Protein AF-D8SZF2-F1 (afdb_monomer)

Mean predicted aligned error: 15.7 Å

Secondary structure (DSSP, 8-state):
---EEEEE-TTT--EEEEEPPSS--EEE-TTT--EEE----SEEES-HHHHHHHHHHHHHHHHHHHHTT-----------------------------PPPTTGGGS------

Organism: Selaginella moellendorffii (NCBI:txid88036)

Solvent-accessible surface area (backbone atoms only — not comparable to full-atom values): 7663 Å² total; per-residue (Å²): 133,69,42,30,31,22,35,63,39,87,79,84,57,50,51,40,75,44,73,66,53,94,90,49,59,69,49,64,40,90,86,76,64,48,78,42,68,73,84,62,75,82,44,74,36,71,50,59,65,65,40,49,54,50,29,50,54,55,42,54,53,54,53,57,67,56,58,83,66,69,77,92,74,81,90,74,83,74,79,88,78,86,88,79,92,80,86,9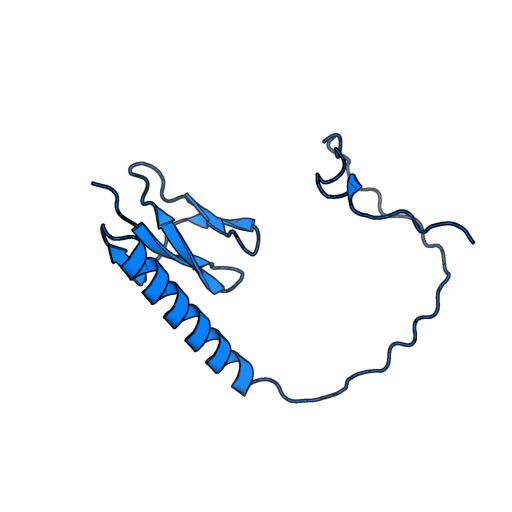0,79,94,76,81,87,75,88,65,84,77,69,74,60,95,58,56,84,73,56,75,73,76,83,81,127

Sequence (113 aa):
MAEFLALRCYACKMFQVKPRKKSSSKWCCSVCNEKQSVTKVYGSSGAAKKIRELVQTLNYSTLAQQQDHFEPNDVGDLTTQENGQSEVGEKNVHGYETKPSKWAEYLETEVSL

Radius of gyration: 21.53 Å; Cα contacts (8 Å, |Δi|>4): 105; chains: 1; bounding box: 45×53×50 Å

Structure (mmCIF, N/CA/C/O backbone):
data_AF-D8SZF2-F1
#
_entry.id   AF-D8SZF2-F1
#
loop_
_atom_site.group_PDB
_atom_site.id
_atom_site.type_symbol
_atom_site.label_atom_id
_atom_site.label_alt_id
_atom_site.label_comp_id
_atom_site.label_asym_id
_atom_site.label_entity_id
_atom_site.label_seq_id
_atom_site.pdbx_PDB_ins_code
_atom_site.Cartn_x
_atom_site.Cartn_y
_atom_site.Cartn_z
_atom_site.occupancy
_atom_site.B_iso_or_equiv
_atom_site.auth_seq_id
_atom_site.auth_comp_id
_atom_site.auth_asym_id
_atom_site.auth_atom_id
_atom_site.pdbx_PDB_model_num
ATOM 1 N N . MET A 1 1 ? 2.399 5.570 -18.661 1.00 73.06 1 MET A N 1
ATOM 2 C CA . MET A 1 1 ? 3.290 4.744 -17.822 1.00 73.06 1 MET A CA 1
ATOM 3 C C . MET A 1 1 ? 2.550 4.398 -16.535 1.00 73.06 1 MET A C 1
ATOM 5 O O . MET A 1 1 ? 1.843 5.263 -16.027 1.00 73.06 1 MET A O 1
ATOM 9 N N . ALA A 1 2 ? 2.604 3.145 -16.081 1.00 90.06 2 ALA A N 1
ATOM 10 C CA . ALA A 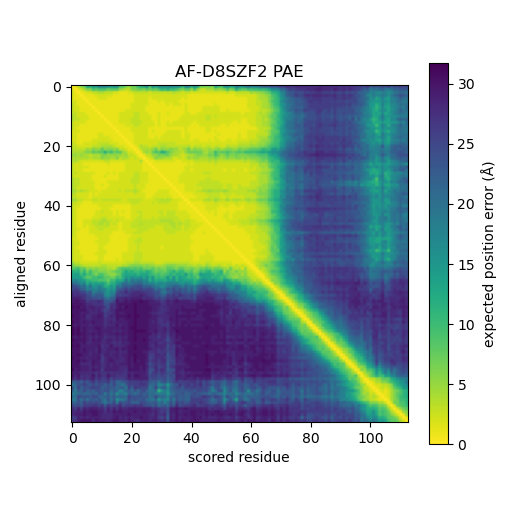1 2 ? 1.947 2.733 -14.839 1.00 90.06 2 ALA A CA 1
ATOM 11 C C . ALA A 1 2 ? 2.744 3.260 -13.638 1.00 90.06 2 ALA A C 1
ATOM 13 O O . ALA A 1 2 ? 3.965 3.166 -13.642 1.00 90.06 2 ALA A O 1
ATOM 14 N N . GLU A 1 3 ? 2.062 3.815 -12.639 1.00 96.50 3 GLU A N 1
ATOM 15 C CA . GLU A 1 3 ? 2.660 4.281 -11.384 1.00 96.50 3 GLU A CA 1
ATOM 16 C C . GLU A 1 3 ? 1.998 3.528 -10.228 1.00 96.50 3 GLU A C 1
ATOM 18 O O . GLU A 1 3 ? 0.777 3.362 -10.208 1.00 96.50 3 GLU A O 1
ATOM 23 N N . PHE A 1 4 ? 2.794 3.057 -9.274 1.00 98.19 4 PHE A N 1
ATOM 24 C CA . PHE A 1 4 ? 2.338 2.341 -8.086 1.00 98.19 4 PHE A CA 1
ATOM 25 C C . PHE A 1 4 ? 2.645 3.165 -6.846 1.00 98.19 4 PHE A C 1
ATOM 27 O O . PHE A 1 4 ? 3.701 3.786 -6.765 1.00 98.19 4 PHE A O 1
ATOM 34 N N . LEU A 1 5 ? 1.727 3.151 -5.885 1.00 98.19 5 LEU A N 1
ATOM 35 C CA . LEU A 1 5 ? 1.785 3.935 -4.658 1.00 98.19 5 LEU A CA 1
ATOM 36 C C . LEU A 1 5 ? 1.878 3.007 -3.447 1.00 98.19 5 LEU A C 1
ATOM 38 O O . LEU A 1 5 ? 1.158 2.009 -3.386 1.00 98.19 5 LEU A O 1
ATOM 42 N N . ALA A 1 6 ? 2.709 3.371 -2.473 1.00 98.44 6 ALA A N 1
ATOM 43 C CA . ALA A 1 6 ? 2.650 2.851 -1.111 1.00 98.44 6 ALA A CA 1
ATOM 44 C C . ALA A 1 6 ? 1.722 3.738 -0.269 1.00 98.44 6 ALA A C 1
ATOM 46 O O . ALA A 1 6 ? 1.976 4.935 -0.100 1.00 98.44 6 ALA A O 1
ATOM 47 N N . LEU A 1 7 ? 0.649 3.151 0.260 1.00 98.38 7 LEU A N 1
ATOM 48 C CA . LEU A 1 7 ? -0.383 3.837 1.043 1.00 98.38 7 LEU A CA 1
ATOM 49 C C . LEU A 1 7 ? -0.569 3.151 2.393 1.00 98.38 7 LEU A C 1
ATOM 51 O O . LEU A 1 7 ? -0.491 1.929 2.464 1.00 98.38 7 LEU A O 1
ATOM 55 N N . ARG A 1 8 ? -0.875 3.920 3.441 1.00 97.88 8 ARG A N 1
ATOM 56 C CA . ARG A 1 8 ? -1.211 3.395 4.772 1.00 97.88 8 ARG A CA 1
ATOM 57 C C . ARG A 1 8 ? -2.722 3.413 4.970 1.00 97.88 8 ARG A C 1
ATOM 59 O O . ARG A 1 8 ? -3.350 4.444 4.742 1.00 97.88 8 ARG A O 1
ATOM 66 N N . CYS A 1 9 ? -3.306 2.299 5.403 1.00 97.75 9 CYS A N 1
ATOM 67 C CA . CYS A 1 9 ? -4.718 2.271 5.775 1.00 97.75 9 CYS A CA 1
ATOM 68 C C . CYS A 1 9 ? -4.960 3.114 7.036 1.00 97.75 9 CYS A C 1
ATOM 70 O O . CYS A 1 9 ? -4.196 3.019 7.996 1.00 97.75 9 CYS A O 1
ATOM 72 N N . TYR A 1 10 ? -6.026 3.918 7.065 1.00 97.12 10 TYR A N 1
ATOM 73 C CA . TYR A 1 10 ? -6.346 4.700 8.263 1.00 97.12 10 TYR A CA 1
ATOM 74 C C . TYR A 1 10 ? -6.862 3.828 9.415 1.00 97.12 10 TYR A C 1
ATOM 76 O O . TYR A 1 10 ? -6.611 4.175 10.566 1.00 97.12 10 TYR A O 1
ATOM 84 N N . ALA A 1 11 ? -7.549 2.721 9.118 1.00 96.69 11 ALA A N 1
ATOM 85 C CA . ALA A 1 11 ? -8.146 1.834 10.111 1.00 96.69 11 ALA A CA 1
ATOM 86 C C . ALA A 1 11 ? -7.111 0.836 10.652 1.00 96.69 11 ALA A C 1
ATOM 88 O O . ALA A 1 11 ? -6.557 1.045 11.725 1.00 96.69 11 ALA A O 1
ATOM 89 N N . CYS A 1 12 ? -6.753 -0.186 9.868 1.00 95.69 12 CYS A N 1
ATOM 90 C CA . CYS A 1 12 ? -5.851 -1.256 10.315 1.00 95.69 12 CYS A CA 1
ATOM 91 C C . CYS A 1 12 ? -4.356 -0.903 10.251 1.00 95.69 12 CYS A C 1
ATOM 93 O O . CYS A 1 12 ? -3.513 -1.763 10.471 1.00 95.69 12 CYS A O 1
ATOM 95 N N . LYS A 1 13 ? -4.008 0.333 9.869 1.00 95.75 13 LYS A N 1
ATOM 96 C CA . LYS A 1 13 ? -2.632 0.869 9.796 1.00 95.75 13 LYS A CA 1
ATOM 97 C C . LYS A 1 13 ? -1.651 0.148 8.863 1.00 95.75 13 LYS A C 1
ATOM 99 O O . LYS A 1 13 ? -0.548 0.660 8.688 1.00 95.75 13 LYS A O 1
ATOM 104 N N . MET A 1 14 ? -2.062 -0.936 8.206 1.00 97.38 14 MET A N 1
ATOM 105 C CA . MET A 1 14 ? -1.247 -1.683 7.249 1.00 97.38 14 MET A CA 1
ATOM 106 C C . MET A 1 14 ? -0.930 -0.862 6.001 1.00 97.38 14 MET A C 1
ATOM 108 O O . MET A 1 14 ? -1.802 -0.198 5.424 1.00 97.38 14 MET A O 1
ATOM 112 N N . PHE A 1 15 ? 0.315 -0.965 5.550 1.00 98.06 15 PHE A N 1
ATOM 113 C CA . PHE A 1 15 ? 0.772 -0.429 4.280 1.00 98.06 15 PHE A CA 1
ATOM 114 C C . PHE A 1 15 ? 0.401 -1.364 3.128 1.00 98.06 15 PHE A C 1
ATOM 116 O O . PHE A 1 15 ? 0.459 -2.588 3.254 1.00 98.06 15 PHE A O 1
ATOM 123 N N . GLN A 1 16 ? 0.014 -0.785 1.992 1.00 98.38 16 GLN A N 1
ATOM 124 C CA . GLN A 1 16 ? -0.433 -1.504 0.802 1.00 98.38 16 GLN A CA 1
ATOM 125 C C . GLN A 1 16 ? 0.059 -0.846 -0.481 1.00 98.38 16 GLN A C 1
ATOM 127 O O . GLN A 1 16 ? 0.152 0.378 -0.585 1.00 98.38 16 GLN A O 1
ATOM 132 N N . VAL A 1 17 ? 0.291 -1.686 -1.489 1.00 98.25 17 VAL A N 1
ATOM 133 C CA . VAL A 1 17 ? 0.563 -1.251 -2.859 1.00 98.25 17 VAL A CA 1
ATOM 134 C C . VAL A 1 17 ? -0.760 -1.022 -3.584 1.00 98.25 17 VAL A C 1
ATOM 136 O O . VAL A 1 17 ? -1.611 -1.914 -3.618 1.00 98.25 17 VAL A O 1
ATOM 139 N N . LYS A 1 18 ? -0.942 0.150 -4.201 1.00 97.75 18 LYS A N 1
ATOM 140 C CA . LYS A 1 18 ? -2.086 0.423 -5.086 1.00 97.75 18 LYS A CA 1
ATOM 141 C C . LYS A 1 18 ? -1.617 1.068 -6.394 1.00 97.75 18 LYS A C 1
ATOM 143 O O . LYS A 1 18 ? -0.797 1.984 -6.351 1.00 97.75 18 LYS A O 1
ATOM 148 N N . PRO A 1 19 ? -2.118 0.630 -7.562 1.00 96.62 19 PRO A N 1
ATOM 149 C CA . PRO A 1 19 ? -1.858 1.328 -8.814 1.00 96.62 19 PRO A CA 1
ATOM 150 C C . PRO A 1 19 ? -2.518 2.710 -8.781 1.00 96.62 19 PRO A C 1
ATOM 152 O O . PRO A 1 19 ? -3.669 2.853 -8.352 1.00 96.62 19 PRO A O 1
ATOM 155 N N . ARG A 1 20 ? -1.801 3.734 -9.242 1.00 96.12 20 ARG A N 1
ATOM 156 C CA . ARG A 1 20 ? -2.325 5.092 -9.330 1.00 96.12 20 ARG A CA 1
ATOM 157 C C . ARG A 1 20 ? -3.394 5.157 -10.413 1.00 96.12 20 ARG A C 1
ATOM 159 O O . ARG A 1 20 ? -3.158 4.827 -11.574 1.00 96.12 20 ARG A O 1
ATOM 166 N N . LYS A 1 21 ? -4.574 5.637 -10.033 1.00 94.56 21 LYS A N 1
ATOM 167 C CA . LYS A 1 21 ? -5.658 5.956 -10.964 1.00 94.56 21 LYS A CA 1
ATOM 168 C C . LYS A 1 21 ? -5.582 7.443 -11.307 1.00 94.56 21 LYS A C 1
ATOM 170 O O . LYS A 1 21 ? -5.310 8.260 -10.433 1.00 94.56 21 LYS A O 1
ATOM 175 N N . LYS A 1 22 ? -5.834 7.799 -12.570 1.00 89.38 22 LYS A N 1
ATOM 176 C CA . LYS A 1 22 ? -5.784 9.199 -13.034 1.00 89.38 22 LYS A CA 1
ATOM 177 C C . LYS A 1 22 ? -6.899 10.061 -12.434 1.00 89.38 22 LYS A C 1
ATOM 179 O O . LYS A 1 22 ? -6.645 11.198 -12.070 1.00 89.38 22 LYS A O 1
ATOM 184 N N . SER A 1 23 ? -8.111 9.517 -12.334 1.00 89.19 23 SER A N 1
ATOM 185 C CA . SER A 1 23 ? -9.326 10.271 -11.986 1.00 89.19 23 SER A CA 1
ATOM 186 C C . SER A 1 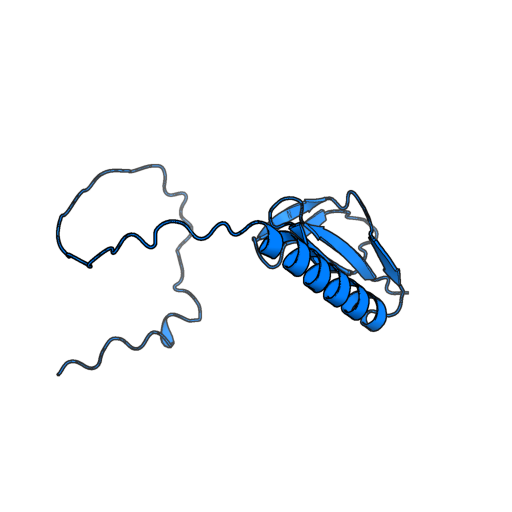23 ? -9.862 10.013 -10.577 1.00 89.19 23 SER A C 1
ATOM 188 O O . SER A 1 23 ? -10.771 10.706 -10.136 1.00 89.19 23 SER A O 1
ATOM 190 N N . SER A 1 24 ? -9.341 9.013 -9.859 1.00 91.81 24 SER A N 1
ATOM 191 C CA . SER A 1 24 ? -9.870 8.624 -8.550 1.00 91.81 24 SER A CA 1
ATOM 192 C C . SER A 1 24 ? -8.762 8.435 -7.532 1.00 91.81 24 SER A C 1
ATOM 194 O O . SER A 1 24 ? -7.861 7.621 -7.712 1.00 91.81 24 SER A O 1
ATOM 196 N N . SER A 1 25 ? -8.885 9.139 -6.414 1.00 93.81 25 SER A N 1
ATOM 197 C CA . SER A 1 25 ? -8.068 8.928 -5.223 1.00 93.81 25 SER A CA 1
ATOM 198 C C . SER A 1 25 ? -8.664 7.873 -4.286 1.00 93.81 25 SER A C 1
ATOM 200 O O . SER A 1 25 ? -8.133 7.663 -3.204 1.00 93.81 25 SER A O 1
ATOM 202 N N . LYS A 1 26 ? -9.767 7.203 -4.649 1.00 96.31 26 LYS A N 1
ATOM 203 C CA . LYS A 1 26 ? -10.432 6.228 -3.772 1.00 96.31 26 LYS A CA 1
ATOM 204 C C . LYS A 1 26 ? -9.844 4.823 -3.923 1.00 96.31 26 LYS A C 1
ATOM 206 O O . LYS A 1 26 ? -9.636 4.326 -5.038 1.00 96.31 26 LYS A O 1
ATOM 211 N N . TRP A 1 27 ? -9.642 4.152 -2.795 1.00 97.69 27 TRP A N 1
ATOM 212 C CA . TRP A 1 27 ? -9.162 2.778 -2.709 1.00 97.69 27 TRP A CA 1
ATOM 213 C C . TRP A 1 27 ? -9.787 2.040 -1.518 1.00 97.69 27 TRP A C 1
ATOM 215 O O . TRP A 1 27 ? -10.317 2.651 -0.597 1.00 97.69 27 TRP A O 1
ATOM 225 N N . CYS A 1 28 ? -9.752 0.710 -1.566 1.00 98.12 28 CYS A N 1
ATOM 226 C CA . CYS A 1 28 ? -10.248 -0.155 -0.500 1.00 98.12 28 CYS A CA 1
ATOM 227 C C . CYS A 1 28 ? -9.084 -0.959 0.092 1.00 98.12 28 CYS A C 1
ATOM 229 O O . CYS A 1 28 ? -8.223 -1.453 -0.657 1.00 98.12 28 CYS A O 1
ATOM 231 N N . CYS A 1 29 ? -9.034 -1.042 1.422 1.00 98.19 29 CYS A N 1
ATOM 232 C CA . CYS A 1 29 ? -8.078 -1.868 2.150 1.00 98.19 29 CYS A CA 1
ATOM 233 C C . CYS A 1 29 ? -8.317 -3.349 1.830 1.00 98.19 29 CYS A C 1
ATOM 235 O O . CYS A 1 29 ? -9.432 -3.821 1.983 1.00 98.19 29 CYS A O 1
ATOM 237 N N . SER A 1 30 ? -7.294 -4.104 1.425 1.00 97.38 30 SER A N 1
ATOM 238 C CA . SER A 1 30 ? -7.457 -5.551 1.199 1.00 97.38 30 SER A CA 1
ATOM 239 C C . SER A 1 30 ? -7.454 -6.385 2.483 1.00 97.38 30 SER A C 1
ATOM 241 O O . SER A 1 30 ? -7.705 -7.577 2.404 1.00 97.38 30 SER A O 1
ATOM 243 N N . VAL A 1 31 ? -7.127 -5.781 3.631 1.00 96.62 31 VAL A N 1
ATOM 244 C CA . VAL A 1 31 ? -7.048 -6.468 4.931 1.00 96.62 31 VAL A CA 1
ATOM 245 C C . VAL A 1 31 ? -8.327 -6.261 5.737 1.00 96.62 31 VAL A C 1
ATOM 247 O O . VAL A 1 31 ? -8.925 -7.224 6.187 1.00 96.62 31 VAL A O 1
ATOM 250 N N . CYS A 1 32 ? -8.756 -5.007 5.906 1.00 97.69 32 CYS A N 1
ATOM 251 C CA . CYS A 1 32 ? -9.926 -4.656 6.718 1.00 97.69 32 CYS A CA 1
ATOM 252 C C . CYS A 1 32 ? -11.112 -4.124 5.899 1.00 97.69 32 CYS A C 1
ATOM 254 O O . CYS A 1 32 ? -12.061 -3.606 6.471 1.00 97.69 32 CYS A O 1
ATOM 256 N N . ASN A 1 33 ? -11.031 -4.160 4.564 1.00 98.00 33 ASN A N 1
ATOM 257 C CA . ASN A 1 33 ? -12.115 -3.801 3.636 1.00 98.00 33 ASN A CA 1
ATOM 258 C C . ASN A 1 33 ? -12.656 -2.364 3.715 1.00 98.00 33 ASN A C 1
ATOM 260 O O . ASN A 1 33 ? -13.635 -2.028 3.048 1.00 98.00 33 ASN A O 1
ATOM 264 N N . GLU A 1 34 ? -11.971 -1.489 4.444 1.00 98.19 34 GLU A N 1
ATOM 265 C CA . GLU A 1 34 ? -12.389 -0.104 4.597 1.00 98.19 34 GLU A CA 1
ATOM 266 C C . GLU A 1 34 ? -12.135 0.730 3.330 1.00 98.19 34 GLU A C 1
ATOM 268 O O . GLU A 1 34 ? -11.064 0.644 2.703 1.00 98.19 34 GLU A O 1
ATOM 273 N N . LYS A 1 35 ? -13.120 1.559 2.960 1.00 97.81 35 LYS A N 1
ATOM 274 C CA . LYS A 1 35 ? -13.071 2.448 1.792 1.00 97.81 35 LYS A CA 1
ATOM 275 C C . LYS A 1 35 ? -12.493 3.794 2.206 1.00 97.81 35 LYS A C 1
ATOM 277 O O . LYS A 1 35 ? -12.955 4.438 3.134 1.00 97.81 35 LYS A O 1
ATOM 282 N N . GLN A 1 36 ? -11.489 4.256 1.475 1.00 97.50 36 GLN A N 1
ATOM 283 C CA . GLN A 1 36 ? -10.693 5.405 1.893 1.00 97.50 36 GLN A CA 1
ATOM 284 C C . GLN A 1 36 ? -10.136 6.167 0.694 1.00 97.50 36 GLN A C 1
ATOM 286 O O . GLN A 1 36 ? -10.009 5.644 -0.417 1.00 97.50 36 GLN A O 1
ATOM 291 N N . SER A 1 37 ? -9.832 7.441 0.907 1.00 97.19 37 SER A N 1
ATOM 292 C CA . SER A 1 37 ? -9.131 8.278 -0.060 1.00 97.19 37 SER A CA 1
ATOM 293 C C . SER A 1 37 ? -7.616 8.194 0.148 1.00 97.19 37 SER A C 1
ATOM 295 O O . SER A 1 37 ? -7.115 7.855 1.220 1.00 97.19 37 SER A O 1
ATOM 297 N N . VAL A 1 38 ? -6.858 8.482 -0.905 1.00 96.94 38 VAL A N 1
ATOM 298 C CA . VAL A 1 38 ? -5.418 8.717 -0.818 1.00 96.94 38 VAL A CA 1
ATOM 299 C C . VAL A 1 38 ? -5.209 10.071 -0.147 1.00 96.94 38 VAL A C 1
ATOM 301 O O . VAL A 1 38 ? -5.508 11.102 -0.742 1.00 96.94 38 VAL A O 1
ATOM 304 N N . THR A 1 39 ? -4.696 10.057 1.080 1.00 94.00 39 THR A N 1
ATOM 305 C CA . THR A 1 39 ? -4.336 11.264 1.842 1.00 94.00 39 THR A CA 1
ATOM 306 C C . THR A 1 39 ? -2.828 11.498 1.860 1.00 94.00 39 THR A C 1
ATOM 308 O O . THR A 1 39 ? -2.374 12.623 1.683 1.00 94.00 39 THR A O 1
ATOM 311 N N . LYS A 1 40 ? -2.038 10.431 2.022 1.00 96.62 40 LYS A N 1
ATOM 312 C CA . LYS A 1 40 ? -0.572 10.475 2.032 1.00 96.62 40 LYS A CA 1
ATOM 313 C C . LYS A 1 40 ? 0.013 9.321 1.226 1.00 96.62 40 LYS A C 1
ATOM 315 O O . LYS A 1 40 ? -0.403 8.173 1.378 1.00 96.62 40 LYS A O 1
ATOM 320 N N . VAL A 1 41 ? 1.008 9.640 0.404 1.00 97.75 41 VAL A N 1
ATOM 321 C CA . VAL A 1 41 ? 1.800 8.671 -0.360 1.00 97.75 41 VAL A CA 1
ATOM 322 C C . VAL A 1 41 ? 3.160 8.533 0.315 1.00 97.75 41 VAL A C 1
ATOM 324 O O . VAL A 1 41 ? 3.859 9.523 0.502 1.00 97.75 41 VAL A O 1
ATOM 327 N N . TYR A 1 42 ? 3.520 7.311 0.703 1.00 97.81 42 TYR A N 1
ATOM 328 C CA . TYR A 1 42 ? 4.788 7.007 1.383 1.00 97.81 42 TYR A CA 1
ATOM 329 C C . TYR A 1 42 ? 5.905 6.615 0.410 1.00 97.81 42 TYR A C 1
ATOM 331 O O . TYR A 1 42 ? 7.071 6.561 0.780 1.00 97.81 42 TYR A O 1
ATOM 339 N N . GLY A 1 43 ? 5.546 6.355 -0.843 1.00 97.69 43 GLY A N 1
ATOM 340 C CA . GLY A 1 43 ? 6.467 6.117 -1.942 1.00 97.69 43 GLY A CA 1
ATOM 341 C C . GLY A 1 43 ? 5.693 5.918 -3.236 1.00 97.69 43 GLY A C 1
ATOM 342 O O . GLY A 1 43 ? 4.564 5.415 -3.213 1.00 97.69 43 GLY A O 1
ATOM 343 N N . SER A 1 44 ? 6.289 6.306 -4.360 1.00 97.69 44 SER A N 1
ATOM 344 C CA . SER A 1 44 ? 5.763 5.990 -5.684 1.00 97.69 44 SER A CA 1
ATOM 345 C C . SER A 1 44 ? 6.869 5.573 -6.645 1.00 97.69 44 SER A C 1
ATOM 347 O O . SER A 1 44 ? 8.031 5.955 -6.508 1.00 97.69 44 SER A O 1
ATOM 349 N N . SER A 1 45 ? 6.530 4.694 -7.584 1.00 97.88 45 SER A N 1
ATOM 350 C CA . SER A 1 45 ? 7.461 4.241 -8.613 1.00 97.88 45 SER A CA 1
ATOM 351 C C . SER A 1 45 ? 6.709 3.644 -9.792 1.00 97.88 45 SER A C 1
ATOM 353 O O . SER A 1 45 ? 5.640 3.053 -9.626 1.00 97.88 45 SER A O 1
ATOM 355 N N . GLY A 1 46 ? 7.311 3.717 -10.980 1.00 97.44 46 GLY A N 1
ATOM 356 C CA . GLY A 1 46 ? 6.870 2.916 -12.122 1.00 97.44 46 GLY A CA 1
ATOM 357 C C . GLY A 1 46 ? 7.142 1.415 -11.956 1.00 97.44 46 GLY A C 1
ATOM 358 O O . GLY A 1 46 ? 6.509 0.594 -12.614 1.00 97.44 46 GLY A O 1
ATOM 359 N N . ALA A 1 47 ? 8.045 1.034 -11.045 1.00 96.88 47 ALA A N 1
ATOM 360 C CA . ALA A 1 47 ? 8.384 -0.355 -10.764 1.00 96.88 47 ALA A CA 1
ATOM 361 C C . ALA A 1 47 ? 7.630 -0.873 -9.528 1.00 96.88 47 ALA A C 1
ATOM 363 O O . ALA A 1 47 ? 7.993 -0.575 -8.390 1.00 96.88 47 ALA A O 1
ATOM 364 N N . ALA A 1 48 ? 6.624 -1.728 -9.740 1.00 96.12 48 ALA A N 1
ATOM 365 C CA . ALA A 1 48 ? 5.833 -2.314 -8.652 1.00 96.12 48 ALA A CA 1
ATOM 366 C C . ALA A 1 48 ? 6.679 -3.094 -7.626 1.00 96.12 48 ALA A C 1
ATOM 368 O O . ALA A 1 48 ? 6.333 -3.120 -6.448 1.00 96.12 48 ALA A O 1
ATOM 369 N N . LYS A 1 49 ? 7.792 -3.709 -8.061 1.00 97.81 49 LYS A N 1
ATOM 370 C CA . LYS A 1 49 ? 8.719 -4.452 -7.189 1.00 97.81 49 LYS A CA 1
ATOM 371 C C . LYS A 1 49 ? 9.260 -3.577 -6.053 1.00 97.81 49 LYS A C 1
ATOM 373 O O . LYS A 1 49 ? 9.095 -3.951 -4.899 1.00 97.81 49 LYS A O 1
ATOM 378 N N . LYS A 1 50 ? 9.775 -2.383 -6.370 1.00 97.81 50 LYS A N 1
ATOM 379 C CA . LYS A 1 50 ? 10.323 -1.449 -5.369 1.00 97.81 50 LYS A CA 1
ATOM 380 C C . LYS A 1 50 ? 9.279 -1.032 -4.333 1.00 97.81 50 LYS A C 1
ATOM 382 O O . LYS A 1 50 ? 9.580 -0.893 -3.155 1.00 97.81 50 LYS A O 1
ATOM 387 N N . ILE A 1 51 ? 8.032 -0.850 -4.768 1.00 98.44 51 ILE A N 1
ATOM 388 C CA . ILE A 1 51 ? 6.934 -0.463 -3.875 1.00 98.44 51 ILE A CA 1
ATOM 389 C C . ILE A 1 51 ? 6.491 -1.630 -2.991 1.00 98.44 51 ILE A C 1
ATOM 391 O O . ILE A 1 51 ? 6.175 -1.410 -1.826 1.00 98.44 51 ILE A O 1
ATOM 395 N N . ARG A 1 52 ? 6.506 -2.869 -3.500 1.00 98.25 52 ARG A N 1
ATOM 396 C CA . ARG A 1 52 ? 6.263 -4.061 -2.672 1.00 98.25 52 ARG A CA 1
ATOM 397 C C . ARG A 1 52 ? 7.332 -4.230 -1.595 1.00 98.25 52 ARG A C 1
ATOM 399 O O . ARG A 1 52 ? 6.961 -4.423 -0.446 1.00 98.25 52 ARG A O 1
ATOM 406 N N . GLU A 1 53 ? 8.609 -4.102 -1.955 1.00 98.38 53 GLU A N 1
ATOM 407 C CA . GLU A 1 53 ? 9.734 -4.166 -1.007 1.0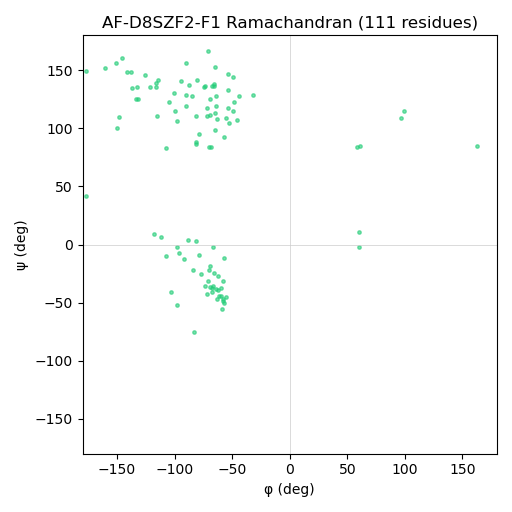0 98.38 53 GLU A CA 1
ATOM 408 C C . GLU A 1 53 ? 9.594 -3.091 0.081 1.00 98.38 53 GLU A C 1
ATOM 410 O O . GLU A 1 53 ? 9.641 -3.399 1.267 1.00 98.38 53 GLU A O 1
ATOM 415 N N . LEU A 1 54 ? 9.299 -1.844 -0.307 1.00 98.31 54 LEU A N 1
ATOM 416 C CA . LEU A 1 54 ? 9.038 -0.760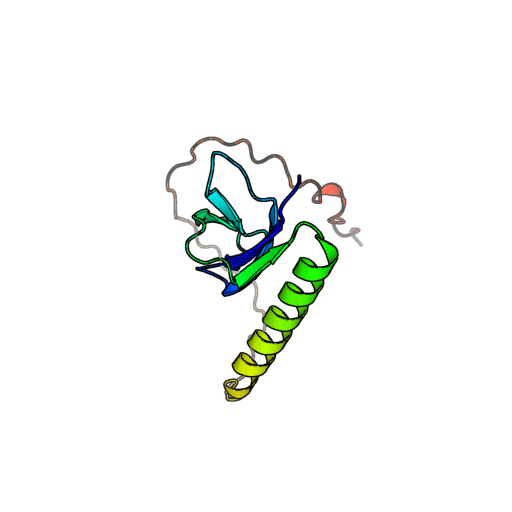 0.643 1.00 98.31 54 LEU A CA 1
ATOM 417 C C . LEU A 1 54 ? 7.869 -1.081 1.588 1.00 98.31 54 LEU A C 1
ATOM 419 O O . LEU A 1 54 ? 7.985 -0.907 2.797 1.00 98.31 54 LEU A O 1
ATOM 423 N N . VAL A 1 55 ? 6.736 -1.543 1.050 1.00 98.25 55 VAL A N 1
ATOM 424 C CA . VAL A 1 55 ? 5.551 -1.886 1.852 1.00 98.25 55 VAL A CA 1
ATOM 425 C C . VAL A 1 55 ? 5.838 -3.028 2.823 1.00 98.25 55 VAL A C 1
ATOM 427 O O . VAL A 1 55 ? 5.379 -2.970 3.962 1.00 98.25 55 VAL A O 1
ATOM 430 N N . GLN A 1 56 ? 6.602 -4.039 2.402 1.00 98.00 56 GLN A N 1
ATOM 431 C CA . GLN A 1 56 ? 7.044 -5.117 3.284 1.00 98.00 56 GLN A CA 1
ATOM 432 C C . GLN A 1 56 ? 7.849 -4.546 4.450 1.00 98.00 56 GLN A C 1
ATOM 434 O O . GLN A 1 56 ? 7.442 -4.727 5.595 1.00 98.00 56 GLN A O 1
ATOM 439 N N . THR A 1 57 ? 8.907 -3.778 4.176 1.00 97.69 57 THR A N 1
ATOM 440 C CA . THR A 1 57 ? 9.741 -3.155 5.216 1.00 97.69 57 THR A CA 1
ATOM 441 C C . THR A 1 57 ? 8.922 -2.303 6.187 1.00 97.69 57 THR A C 1
ATOM 443 O O . THR A 1 57 ? 9.092 -2.428 7.397 1.00 97.69 57 THR A O 1
ATOM 446 N N . 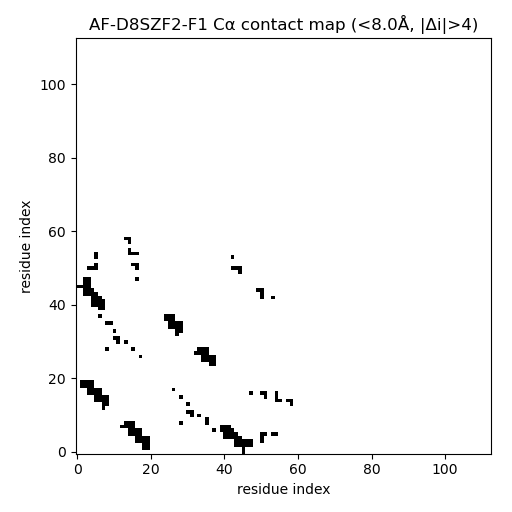LEU A 1 58 ? 8.000 -1.476 5.680 1.00 96.81 58 LEU A N 1
ATOM 447 C CA . LEU A 1 58 ? 7.144 -0.624 6.513 1.00 96.81 58 LEU A CA 1
ATOM 448 C C . LEU A 1 58 ? 6.202 -1.433 7.415 1.00 96.81 58 LEU A C 1
ATOM 450 O O . LEU A 1 58 ? 5.965 -1.051 8.559 1.00 96.81 58 LEU A O 1
ATOM 454 N N . ASN A 1 59 ? 5.652 -2.541 6.920 1.00 96.38 59 ASN A N 1
ATOM 455 C CA . ASN A 1 59 ? 4.793 -3.399 7.732 1.00 96.38 59 ASN A CA 1
ATOM 456 C C . ASN A 1 59 ? 5.601 -4.165 8.788 1.00 96.38 59 ASN A C 1
ATOM 458 O O . ASN A 1 59 ? 5.180 -4.202 9.941 1.00 96.38 59 ASN A O 1
ATOM 462 N N . TYR A 1 60 ? 6.772 -4.707 8.436 1.00 94.31 60 TYR A N 1
ATOM 463 C CA . TYR A 1 60 ? 7.652 -5.382 9.397 1.00 94.31 60 TYR A CA 1
ATOM 464 C C . TYR A 1 60 ? 8.096 -4.446 10.528 1.00 94.31 60 TYR A C 1
ATOM 466 O O . TYR A 1 60 ? 8.018 -4.824 11.694 1.00 94.31 60 TYR A O 1
ATOM 474 N N . SER A 1 61 ? 8.488 -3.206 10.216 1.00 91.25 61 SER A N 1
ATOM 475 C CA . SER A 1 61 ? 8.886 -2.238 11.247 1.00 91.25 61 SER A CA 1
ATOM 476 C C . SER A 1 61 ? 7.719 -1.806 12.136 1.00 91.25 61 SER A C 1
ATOM 478 O O . SER A 1 61 ? 7.882 -1.678 13.347 1.00 91.25 61 SER A O 1
ATOM 480 N N . THR A 1 62 ? 6.523 -1.641 11.564 1.00 85.50 62 THR A N 1
ATOM 481 C CA . THR A 1 62 ? 5.322 -1.279 12.334 1.00 85.50 62 THR A CA 1
ATOM 482 C C . THR A 1 62 ? 4.910 -2.402 13.293 1.00 85.50 62 THR A C 1
ATOM 484 O O . THR A 1 62 ? 4.450 -2.127 14.398 1.00 85.50 62 THR A O 1
ATOM 487 N N . LE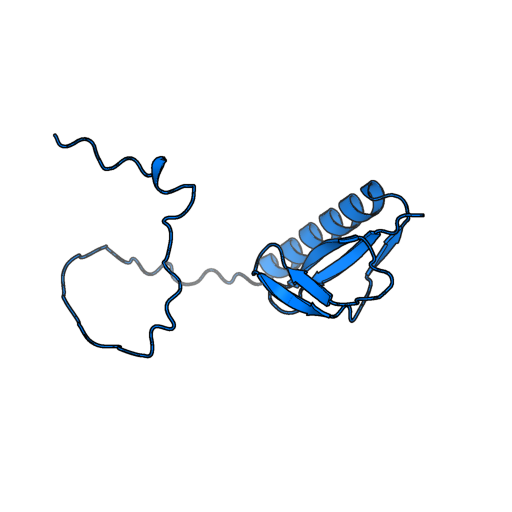U A 1 63 ? 5.071 -3.670 12.902 1.00 78.88 63 LEU A N 1
ATOM 488 C CA . LEU A 1 63 ? 4.800 -4.819 13.775 1.00 78.88 63 LEU A CA 1
ATOM 489 C C . LEU A 1 63 ? 5.817 -4.943 14.912 1.00 78.88 63 LEU A C 1
ATOM 491 O O . LEU A 1 63 ? 5.431 -5.296 16.023 1.00 78.88 63 LEU A O 1
ATOM 495 N N . ALA A 1 64 ? 7.091 -4.637 14.657 1.00 73.62 64 ALA A N 1
ATOM 496 C CA . ALA A 1 64 ? 8.114 -4.624 15.701 1.00 73.62 64 ALA A CA 1
ATOM 497 C C . ALA A 1 64 ? 7.787 -3.582 16.785 1.00 73.62 64 ALA A C 1
ATOM 499 O O . ALA A 1 64 ? 7.791 -3.903 17.964 1.00 73.62 64 ALA A O 1
ATOM 500 N N . GLN A 1 65 ? 7.376 -2.374 16.386 1.00 71.88 65 GLN A N 1
ATOM 501 C CA . GLN A 1 65 ? 7.007 -1.302 17.322 1.00 71.88 65 GLN A CA 1
ATOM 502 C C . GLN A 1 65 ? 5.756 -1.591 18.168 1.00 71.88 65 GLN A C 1
ATOM 504 O O . GLN A 1 65 ? 5.587 -0.995 19.225 1.00 71.88 65 GLN A O 1
ATOM 509 N N . GLN A 1 66 ? 4.854 -2.460 17.705 1.00 65.75 66 GLN A N 1
ATOM 510 C CA . GLN A 1 66 ? 3.649 -2.826 18.462 1.00 65.75 66 GLN A CA 1
ATOM 511 C C . GLN A 1 66 ? 3.911 -3.938 19.490 1.00 65.75 66 GLN A C 1
ATOM 513 O O . GLN A 1 66 ? 3.149 -4.062 20.443 1.00 65.75 66 GLN A O 1
ATOM 518 N N . GLN A 1 67 ? 4.969 -4.738 19.314 1.00 58.47 67 GLN A N 1
ATOM 519 C CA . GLN A 1 67 ? 5.305 -5.842 20.222 1.00 58.47 67 GLN A CA 1
ATOM 520 C C . GLN A 1 67 ? 5.967 -5.375 21.524 1.00 58.47 67 GLN A C 1
ATOM 522 O O . GLN A 1 67 ? 5.777 -6.025 22.544 1.00 58.47 67 GLN A O 1
ATOM 527 N N . ASP A 1 68 ? 6.627 -4.215 21.533 1.00 54.97 68 ASP A N 1
ATOM 528 C CA . ASP A 1 68 ? 7.169 -3.598 22.758 1.00 54.97 68 ASP A CA 1
ATOM 529 C C . ASP A 1 68 ? 6.088 -3.135 23.765 1.00 54.97 68 ASP A C 1
ATOM 531 O O . ASP A 1 68 ? 6.416 -2.652 24.843 1.00 54.97 68 ASP A O 1
ATOM 535 N N . HIS A 1 69 ? 4.796 -3.277 23.440 1.00 52.44 69 HIS A N 1
ATOM 536 C CA . HIS A 1 69 ? 3.672 -2.873 24.296 1.00 52.44 69 HIS A CA 1
ATOM 537 C C . HIS A 1 69 ? 2.746 -4.026 24.728 1.00 52.44 69 HIS A C 1
ATOM 539 O O . HIS A 1 69 ? 1.687 -3.766 25.303 1.00 52.44 69 HIS A O 1
ATOM 545 N N . PHE A 1 70 ? 3.105 -5.290 24.478 1.00 47.75 70 PHE A N 1
ATOM 546 C CA . PHE A 1 70 ? 2.372 -6.421 25.056 1.00 47.75 70 PHE A CA 1
ATOM 547 C C . PHE A 1 70 ? 2.845 -6.669 26.494 1.00 47.75 70 PHE A C 1
ATOM 549 O O . PHE A 1 70 ? 3.746 -7.466 26.736 1.00 47.75 70 PHE A O 1
ATOM 556 N N . GLU A 1 71 ? 2.219 -5.981 27.451 1.00 45.03 71 GLU A N 1
ATOM 557 C CA . GLU A 1 71 ? 2.238 -6.388 28.860 1.00 45.03 71 GLU A CA 1
ATOM 558 C C . GLU A 1 71 ? 1.523 -7.751 28.975 1.00 45.03 71 GLU A C 1
ATOM 560 O O . GLU A 1 71 ? 0.348 -7.854 28.605 1.00 45.03 71 GLU A O 1
ATOM 565 N N . PRO A 1 72 ? 2.194 -8.818 29.441 1.00 48.34 72 PRO A N 1
ATOM 566 C CA . PRO A 1 72 ? 1.568 -10.118 29.610 1.00 48.34 72 PRO A CA 1
ATOM 567 C C . PRO A 1 72 ? 0.748 -10.102 30.901 1.00 48.34 72 PRO A C 1
ATOM 569 O O . PRO A 1 72 ? 1.288 -10.350 31.974 1.00 48.34 72 PRO A O 1
ATOM 572 N N . ASN A 1 73 ? -0.551 -9.821 30.814 1.00 45.25 73 ASN A N 1
ATOM 573 C CA . ASN A 1 73 ? -1.457 -10.059 31.935 1.00 45.25 73 ASN A CA 1
ATOM 574 C C . ASN A 1 73 ? -2.723 -10.802 31.490 1.00 45.25 73 ASN A C 1
ATOM 576 O O . ASN A 1 73 ? -3.434 -10.364 30.589 1.00 45.25 73 ASN A O 1
ATOM 580 N N . ASP A 1 74 ? -2.949 -11.923 32.178 1.00 44.19 74 ASP A N 1
ATOM 581 C CA . ASP A 1 74 ? -4.161 -12.742 32.268 1.00 44.19 74 ASP A CA 1
ATOM 582 C C . ASP A 1 74 ? -4.719 -13.377 30.981 1.00 44.19 74 ASP A C 1
ATOM 584 O O . ASP A 1 74 ? -5.689 -12.926 30.370 1.00 44.19 74 ASP A O 1
ATOM 588 N N . VAL A 1 75 ? -4.170 -14.549 30.642 1.00 48.28 75 VAL A N 1
ATOM 589 C CA . VAL A 1 75 ? -4.934 -15.601 29.956 1.00 48.28 75 VAL A CA 1
ATOM 590 C C . VAL A 1 75 ? -5.981 -16.157 30.927 1.00 48.28 75 VAL A C 1
ATOM 592 O O . VAL A 1 75 ? -5.763 -17.160 31.602 1.00 48.28 75 VAL A O 1
ATOM 595 N N . GLY A 1 76 ? -7.120 -15.470 31.005 1.00 40.81 76 GLY A N 1
ATOM 596 C CA . GLY A 1 76 ? -8.329 -15.991 31.627 1.00 40.81 76 GLY A CA 1
ATOM 597 C C . GLY A 1 76 ? -8.822 -17.216 30.859 1.00 40.81 76 GLY A C 1
ATOM 598 O O . GLY A 1 76 ? -9.313 -17.101 29.737 1.00 40.81 76 GLY A O 1
ATOM 599 N N . ASP A 1 77 ? -8.644 -18.376 31.481 1.00 46.44 77 ASP A N 1
ATOM 600 C CA . ASP A 1 77 ? -9.230 -19.667 31.141 1.00 46.44 77 ASP A CA 1
ATOM 601 C C . ASP A 1 77 ? -10.737 -19.531 30.857 1.00 46.44 77 ASP A C 1
ATOM 603 O O . ASP A 1 77 ? -11.541 -19.303 31.762 1.00 46.44 77 ASP A O 1
ATOM 607 N N . LEU A 1 78 ? -11.127 -19.639 29.585 1.00 44.44 78 LEU A N 1
ATOM 608 C CA . LEU A 1 78 ? -12.522 -19.798 29.183 1.00 44.44 78 LEU A CA 1
ATOM 609 C C . LEU A 1 78 ? -12.714 -21.232 28.710 1.00 44.44 78 LEU A C 1
ATOM 611 O O . LEU A 1 78 ? -12.682 -21.552 27.520 1.00 44.44 78 LEU A O 1
ATOM 615 N N . THR A 1 79 ? -12.924 -22.093 29.700 1.00 39.72 79 THR A N 1
ATOM 616 C CA . THR A 1 79 ? -13.589 -23.377 29.525 1.00 39.72 79 THR A CA 1
ATOM 617 C C . THR A 1 79 ? -14.882 -23.169 28.734 1.00 39.72 79 THR A C 1
ATOM 619 O O . THR A 1 79 ? -15.750 -22.367 29.077 1.00 39.72 79 THR A O 1
ATOM 622 N N . THR A 1 80 ? -14.982 -23.874 27.612 1.00 45.19 80 THR A N 1
ATOM 623 C CA . THR A 1 80 ? -16.188 -23.920 26.789 1.00 45.19 80 THR A CA 1
ATOM 624 C C . THR A 1 80 ? -17.253 -24.694 27.560 1.00 45.19 80 THR A C 1
ATOM 626 O O . THR A 1 80 ? -17.109 -25.895 27.772 1.00 45.19 80 THR A O 1
ATOM 629 N N . GLN A 1 81 ? -18.307 -24.006 28.000 1.00 38.84 81 GLN A N 1
ATOM 630 C CA . GLN A 1 81 ? -19.580 -24.628 28.347 1.00 38.84 81 GLN A CA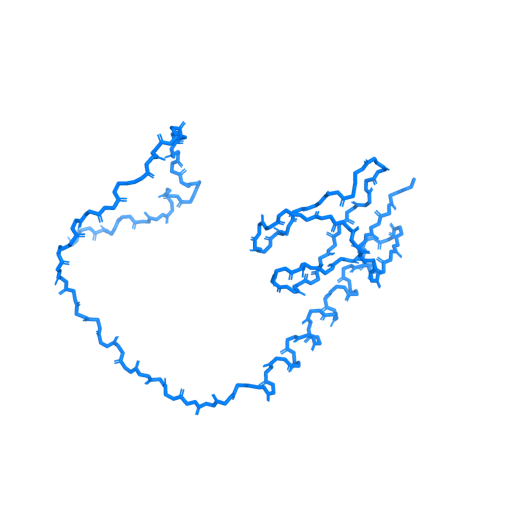 1
ATOM 631 C C . GLN A 1 81 ? -20.638 -24.127 27.373 1.00 38.84 81 GLN A C 1
ATOM 633 O O . GLN A 1 81 ? -21.000 -22.953 27.319 1.00 38.84 81 GLN A O 1
ATOM 638 N N . GLU A 1 82 ? -21.060 -25.068 26.551 1.00 39.47 82 GLU A N 1
ATOM 639 C CA . GLU A 1 82 ? -22.190 -25.010 25.652 1.00 39.47 82 GLU A CA 1
ATOM 640 C C . GLU A 1 82 ? -23.535 -24.899 26.392 1.00 39.47 82 GLU A C 1
ATOM 642 O O . GLU A 1 82 ? -23.717 -25.421 27.490 1.00 39.47 82 GLU A O 1
ATOM 647 N N . ASN A 1 83 ? -24.486 -24.288 25.678 1.00 34.06 83 ASN A N 1
ATOM 648 C CA . ASN A 1 83 ? -25.940 -24.312 25.854 1.00 34.06 83 ASN A CA 1
ATOM 649 C C . ASN A 1 83 ? -26.600 -23.115 26.570 1.00 34.06 83 ASN A C 1
ATOM 651 O O . ASN A 1 83 ? -26.454 -22.895 27.768 1.00 34.06 83 ASN A O 1
ATOM 655 N N . GLY A 1 84 ? -27.431 -22.389 25.813 1.00 29.91 84 GLY A N 1
ATOM 656 C CA . GLY A 1 84 ? -28.316 -21.354 26.341 1.00 29.91 84 GLY A CA 1
ATOM 657 C C . GLY A 1 84 ? -28.845 -20.406 25.269 1.00 29.91 84 GLY A C 1
ATOM 658 O O . GLY A 1 84 ? -28.279 -19.342 25.050 1.00 29.91 84 GLY A O 1
ATOM 659 N N . GLN A 1 85 ? -29.936 -20.803 24.609 1.00 38.38 85 GLN A N 1
ATOM 660 C CA . GLN A 1 85 ? -30.826 -19.952 23.810 1.00 38.38 85 GLN A CA 1
ATOM 661 C C . GLN A 1 85 ? -30.931 -18.513 24.346 1.00 38.38 85 GLN A C 1
ATOM 663 O O . GLN A 1 85 ? -31.283 -18.295 25.504 1.00 38.38 85 GLN A O 1
ATOM 668 N N . SER A 1 86 ? -30.732 -17.523 23.477 1.00 32.47 86 SER A N 1
ATOM 669 C CA . SER A 1 86 ? -31.327 -16.198 23.650 1.00 32.47 86 SER A CA 1
ATOM 670 C C . SER A 1 86 ? -31.611 -15.582 22.291 1.00 32.47 86 SER A C 1
ATOM 672 O O . SER A 1 86 ? -30.718 -15.245 21.514 1.00 32.47 86 SER A O 1
ATOM 674 N N . GLU A 1 87 ? -32.904 -15.514 22.013 1.00 37.72 87 GLU A N 1
ATOM 675 C CA . GLU A 1 87 ? -33.507 -14.813 20.900 1.00 37.72 87 GLU A CA 1
ATOM 676 C C . GLU A 1 87 ? -33.425 -13.290 21.091 1.00 37.72 87 GLU A C 1
ATOM 678 O O . GLU A 1 87 ? -33.252 -12.774 22.195 1.00 37.72 87 GLU A O 1
ATOM 683 N N . VAL A 1 88 ? -33.709 -12.609 19.980 1.00 31.77 88 VAL A N 1
ATOM 684 C CA . VAL A 1 88 ? -34.113 -11.206 19.818 1.00 31.77 88 VAL A CA 1
ATOM 685 C C . VAL A 1 88 ? -33.000 -10.216 19.476 1.00 31.77 88 VAL A C 1
ATOM 687 O O . VAL A 1 88 ? -32.195 -9.774 20.292 1.00 31.77 88 VAL A O 1
ATOM 690 N N . GLY A 1 89 ? -33.068 -9.765 18.224 1.00 28.97 89 GLY A N 1
ATOM 691 C CA . GLY A 1 89 ? -32.356 -8.596 17.733 1.00 28.97 89 GLY A CA 1
ATOM 692 C C . GLY A 1 89 ? -32.666 -8.263 16.278 1.00 28.97 89 GLY A C 1
ATOM 693 O O . GLY A 1 89 ? -31.746 -7.951 15.527 1.00 28.97 89 GLY A O 1
ATOM 694 N N . GLU A 1 90 ? -33.936 -8.347 15.865 1.00 44.75 90 GLU A N 1
ATOM 695 C CA . GLU A 1 90 ? -34.397 -7.886 14.553 1.00 44.75 90 GLU A CA 1
ATOM 696 C C . GLU A 1 90 ? -33.990 -6.427 14.310 1.00 44.75 90 GLU A C 1
ATOM 698 O O . GLU A 1 90 ? -34.433 -5.505 14.998 1.00 44.75 90 GLU A O 1
ATOM 703 N N . LYS A 1 91 ? -33.165 -6.199 13.285 1.00 34.25 91 LYS A N 1
ATOM 704 C CA . LYS A 1 91 ? -33.113 -4.912 12.586 1.00 34.25 91 LYS A CA 1
ATOM 705 C C . LYS A 1 91 ? -32.715 -5.105 11.126 1.00 34.25 91 LYS A C 1
ATOM 707 O O . LYS A 1 91 ? -31.548 -5.230 10.781 1.00 34.25 91 LYS A O 1
ATOM 712 N N . ASN A 1 92 ? -33.763 -5.067 10.307 1.00 34.84 92 ASN A N 1
ATOM 713 C CA . ASN A 1 92 ? -33.819 -4.635 8.913 1.00 34.84 92 ASN A CA 1
ATOM 714 C C . ASN A 1 92 ? -32.905 -5.370 7.913 1.00 34.84 92 ASN A C 1
ATOM 716 O O . ASN A 1 92 ? -31.832 -4.913 7.521 1.00 34.84 92 ASN A O 1
ATOM 720 N N . VAL A 1 93 ? -33.428 -6.505 7.448 1.00 35.62 93 VAL A N 1
ATOM 721 C CA . VAL A 1 93 ? -33.004 -7.234 6.253 1.00 35.62 93 VAL A CA 1
ATOM 722 C C . VAL A 1 93 ? -33.292 -6.370 5.020 1.00 35.62 93 VAL A C 1
ATOM 724 O O . VAL A 1 93 ? -34.409 -6.340 4.512 1.00 35.62 93 VAL A O 1
ATOM 727 N N . HIS A 1 94 ? -32.279 -5.670 4.510 1.00 42.03 94 HIS A N 1
ATOM 728 C CA . HIS A 1 94 ? -32.256 -5.317 3.092 1.00 42.03 94 HIS A CA 1
ATOM 729 C C . HIS A 1 94 ? -31.743 -6.540 2.335 1.00 42.03 94 HIS A C 1
ATOM 731 O O . HIS A 1 94 ? -30.587 -6.926 2.499 1.00 42.03 94 HIS A O 1
ATOM 737 N N . GLY A 1 95 ? -32.638 -7.166 1.568 1.00 40.50 95 GLY A N 1
ATOM 738 C CA . GLY A 1 95 ? -32.438 -8.437 0.878 1.00 40.50 95 GLY A CA 1
ATOM 739 C C . GLY A 1 95 ? -31.243 -8.438 -0.068 1.00 40.50 95 GLY A C 1
ATOM 740 O O . GLY A 1 95 ? -31.364 -8.126 -1.249 1.00 40.50 95 GLY A O 1
ATOM 741 N N . TYR A 1 96 ? -30.094 -8.856 0.449 1.00 40.31 96 TYR A N 1
ATOM 742 C CA . TYR A 1 96 ? -29.094 -9.525 -0.355 1.00 40.31 96 TYR A CA 1
ATOM 743 C C . TYR A 1 96 ? -29.266 -11.012 -0.075 1.00 40.31 96 TYR A C 1
ATOM 745 O O . TYR A 1 96 ? -29.101 -11.463 1.055 1.00 40.31 96 TYR A O 1
ATOM 753 N N . GLU A 1 97 ? -29.663 -11.770 -1.095 1.00 49.19 97 GLU A N 1
ATOM 754 C CA . GLU A 1 97 ? -29.545 -13.223 -1.070 1.00 49.19 97 GLU A CA 1
ATOM 755 C C . GLU A 1 97 ? -28.085 -13.544 -0.726 1.00 49.19 97 GLU A C 1
ATOM 757 O O . GLU A 1 97 ? -27.176 -13.348 -1.543 1.00 49.19 97 GLU A O 1
ATOM 762 N N . THR A 1 98 ? -27.830 -13.965 0.513 1.00 58.69 98 THR A N 1
ATOM 763 C CA . THR A 1 98 ? -26.514 -14.422 0.950 1.00 58.69 98 THR A CA 1
ATOM 764 C C . THR A 1 98 ? -26.259 -15.749 0.266 1.00 58.69 98 THR A C 1
ATOM 766 O O . THR A 1 98 ? -26.517 -16.816 0.823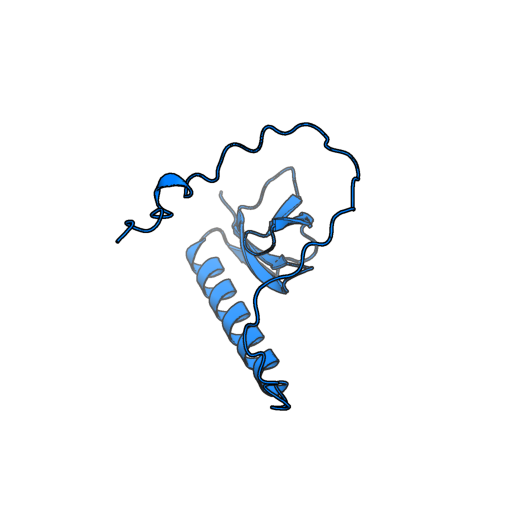 1.00 58.69 98 THR A O 1
ATOM 769 N N . LYS A 1 99 ? -25.771 -15.696 -0.974 1.00 73.75 99 LYS A N 1
ATOM 770 C CA . LYS A 1 99 ? -25.163 -16.869 -1.588 1.00 73.75 99 LYS A CA 1
ATOM 771 C C . LYS A 1 99 ? -24.086 -17.364 -0.623 1.00 73.75 99 LYS A C 1
ATOM 773 O O . LYS A 1 99 ? -23.320 -16.533 -0.118 1.00 73.75 99 LYS A O 1
ATOM 778 N N . PRO A 1 100 ? -24.038 -18.674 -0.343 1.00 76.00 100 PRO A N 1
ATOM 779 C CA . PRO A 1 100 ? -23.012 -19.221 0.521 1.00 76.00 100 PRO A CA 1
ATOM 780 C C . PRO A 1 100 ? -21.634 -18.803 0.003 1.00 76.00 100 PRO A C 1
ATOM 782 O O . PRO A 1 100 ? -21.424 -18.625 -1.204 1.00 76.00 100 PRO A O 1
ATOM 785 N N . SER A 1 101 ? -20.700 -18.594 0.933 1.00 81.38 101 SER A N 1
ATOM 786 C CA . SER A 1 101 ? -19.305 -18.327 0.591 1.00 81.38 101 SER A CA 1
ATOM 787 C C . SER A 1 101 ? -18.824 -19.369 -0.419 1.00 81.38 101 SER A C 1
ATOM 789 O O . SER A 1 101 ? -19.171 -20.541 -0.311 1.00 81.38 101 SER A O 1
ATOM 791 N N . LYS A 1 102 ? -17.964 -18.972 -1.363 1.00 77.31 102 LYS A N 1
ATOM 792 C CA . LYS A 1 102 ? -17.317 -19.911 -2.300 1.00 77.31 102 LYS A CA 1
ATOM 793 C C . LYS A 1 102 ? -16.516 -21.023 -1.607 1.00 77.31 102 LYS A C 1
ATOM 795 O O . LYS A 1 102 ? -16.090 -21.958 -2.265 1.00 77.31 102 LYS A O 1
ATOM 800 N N . TRP A 1 103 ? -16.296 -20.891 -0.303 1.00 81.69 103 TRP A N 1
ATOM 801 C CA . TRP A 1 103 ? -15.608 -21.857 0.544 1.00 81.69 103 TRP A CA 1
ATOM 802 C C . TRP A 1 103 ? -16.554 -22.796 1.294 1.00 81.69 103 TRP A C 1
ATOM 804 O O . TRP A 1 103 ? -16.082 -23.730 1.923 1.00 81.69 103 TRP A O 1
ATOM 814 N N . ALA A 1 104 ? -17.869 -22.560 1.237 1.00 82.12 104 ALA A N 1
ATOM 815 C CA . ALA A 1 104 ? -18.858 -23.362 1.953 1.00 82.12 104 ALA A CA 1
ATOM 816 C C . ALA A 1 104 ? -18.863 -24.833 1.504 1.00 82.12 104 ALA A C 1
ATOM 818 O O . ALA A 1 104 ? -19.175 -25.699 2.304 1.00 82.12 104 ALA A O 1
ATOM 819 N N . GLU A 1 105 ? -18.464 -25.113 0.261 1.00 80.75 105 GLU A N 1
ATOM 820 C CA . GLU A 1 105 ? -18.306 -26.475 -0.270 1.00 80.75 105 GLU A CA 1
ATOM 821 C C . GLU A 1 105 ? -17.110 -27.229 0.340 1.00 80.75 105 GLU A C 1
ATOM 823 O O . GLU A 1 105 ? -17.094 -28.453 0.345 1.00 80.75 105 GLU A O 1
ATOM 828 N N . TYR A 1 106 ? -16.124 -26.509 0.883 1.00 80.31 106 TYR A N 1
ATOM 829 C CA . TYR A 1 106 ? -14.933 -27.090 1.516 1.00 80.31 106 TYR A CA 1
ATOM 830 C C . TYR A 1 106 ? -15.046 -27.174 3.041 1.00 80.31 106 TYR A C 1
ATOM 832 O O . TYR A 1 106 ? -14.122 -27.645 3.699 1.00 80.31 106 TYR A O 1
ATOM 840 N N . LEU A 1 107 ? -16.150 -26.691 3.616 1.00 80.50 107 LEU A N 1
ATOM 841 C CA . LEU A 1 107 ? -16.471 -26.934 5.015 1.00 80.50 107 LEU A CA 1
ATOM 842 C C . LEU A 1 107 ? -17.100 -28.326 5.077 1.00 80.50 107 LEU A C 1
ATOM 844 O O . LEU A 1 107 ? -18.311 -28.480 4.930 1.00 80.50 107 LEU A O 1
ATOM 848 N N . GLU A 1 108 ? -16.240 -29.338 5.197 1.00 74.62 108 GLU A N 1
ATOM 849 C CA . GLU A 1 108 ? -16.636 -30.731 5.390 1.00 74.62 108 GLU A CA 1
ATOM 850 C C . GLU A 1 108 ? -17.660 -30.794 6.529 1.00 74.62 108 GLU A C 1
ATOM 852 O O . GLU A 1 108 ? -17.382 -30.432 7.672 1.00 74.62 108 GLU A O 1
ATOM 857 N N . THR A 1 109 ? -18.889 -31.181 6.195 1.00 67.12 109 THR A N 1
ATOM 858 C CA . THR A 1 109 ? -19.905 -31.484 7.200 1.00 67.12 109 THR A CA 1
ATOM 859 C C . THR A 1 109 ? -19.473 -32.800 7.818 1.00 67.12 109 THR A C 1
ATOM 861 O O . THR A 1 109 ? -19.313 -33.774 7.083 1.00 67.12 109 THR A O 1
ATOM 864 N N . GLU A 1 110 ? -19.184 -32.790 9.119 1.00 67.62 110 GLU A N 1
ATOM 865 C CA . GLU A 1 110 ? -18.553 -33.913 9.807 1.00 67.62 110 GLU A CA 1
ATOM 866 C C . GLU A 1 110 ? -19.175 -35.255 9.410 1.00 67.62 110 GLU A C 1
ATOM 868 O O . GLU A 1 110 ? -20.397 -35.440 9.442 1.00 67.62 110 GLU A O 1
ATOM 873 N N . VAL A 1 111 ? -18.303 -36.180 9.001 1.00 59.28 111 VAL A N 1
ATOM 874 C CA . VAL A 1 111 ? -18.648 -37.575 8.740 1.00 59.28 111 VAL A CA 1
ATOM 875 C C . VAL A 1 111 ? -19.287 -38.115 10.014 1.00 59.28 111 VAL A C 1
ATOM 877 O O . VAL A 1 111 ? -18.627 -38.265 11.039 1.00 59.28 111 VAL A O 1
ATOM 880 N N . SER A 1 112 ? -20.597 -38.346 9.961 1.00 57.84 112 SER A N 1
ATOM 881 C CA . SER A 1 112 ? -21.334 -38.966 11.055 1.00 57.84 112 SER A CA 1
ATOM 882 C C . SER A 1 112 ? -20.841 -40.402 11.243 1.00 57.84 112 SER A C 1
ATOM 884 O O . SER A 1 112 ? -21.048 -41.216 10.348 1.00 57.84 112 SER A O 1
ATOM 886 N N . LEU A 1 113 ? -20.199 -40.617 12.400 1.00 48.09 113 LEU A N 1
ATOM 887 C CA . LEU A 1 113 ? -19.935 -41.855 13.160 1.00 48.09 113 LEU A CA 1
ATOM 888 C C . LEU A 1 113 ? -19.597 -43.137 12.381 1.00 48.09 113 LEU A C 1
ATOM 890 O O . LEU A 1 113 ? -20.512 -43.764 11.805 1.00 48.09 113 LEU A O 1
#

Nearest PDB structures (foldseek):
  3j7y-assembly1_0  TM=3.876E-01  e=8.522E+00  Homo sapiens
  8ua5-assembly1_B-2  TM=1.719E-01  e=9.083E+00  Human alphaherpesvirus 1

Foldseek 3Di:
DKKWFWAADPPPRATDIDIDDPPAQWDADPPPRDIDGGPDTPDMDPDSVVSVVVSVVVRVVVVVVVVVPPDDDDPDDDDDDDDDDDDDDDDDDPDDPCDDDPCPVVPPPDDDD

pLDDT: mean 76.91, std 24.17, range [28.97, 98.44]

InterPro domains:
  IPR032739 MRN complex-interacting protein [PTHR15863] (1-110)
  IPR049472 MRN complex-interacting protein, N-terminal domain [PF15749] (7-106)